Protein AF-B4D6W4-F1 (afdb_monomer)

Foldseek 3Di:
DDPPDPVVVVVVVVVVCVVVVCCVVVVPPDDDPDDPPVVVVVVVVVVVVVVVVVVVVVVQVVCVVVVNVVCNVVVVVVVLLVVLLVLLVPDDQVVCLQCPSVVSLVVVVVVCVVPPDADPDVVSRVSSVVSSVDDYDDRDDPDPPPPPDD

Secondary structure (DSSP, 8-state):
-----HHHHHHHHHHHHHHHHHHHHHTTSSS--S-HHHHHHHHHHHHHHHHHHHHHHHHHHHHHHTT-GGGHHHHHHHHHHHHHHHHHHH--GGG-TT-HHHHHHHHHHHHHHHS----SSHHHHHHHHHHHT-----------------

pLDDT: mean 80.26, std 18.71, range [39.44, 97.69]

Mean predicted aligned error: 13.86 Å

Sequence (150 aa):
MRILSKSVLIPILALLVGLGGGFVLGGYGEAKKTEPESNEIFEELVLSHSALSTTEFTQYLKLVRQGHADRLPFLLEIRLDSSLLDLARTYTPERDSQGIAARALAMARDYRAAYPHQSDTPWVAKEVQAALALKTQPAESPAKSSTTSE

Radius of gyration: 24.41 Å; Cα contacts (8 Å, |Δi|>4): 51; chains: 1; bounding box: 65×48×47 Å

Solvent-accessible surface area (backbone atoms only — not comparable to full-atom values): 9071 Å² total; per-residue (Å²): 140,80,83,79,59,76,78,64,53,54,62,54,52,51,50,52,50,50,55,54,51,46,53,72,67,51,67,78,64,89,80,73,100,69,68,72,68,66,54,52,57,48,52,51,50,52,50,50,53,51,51,49,52,52,50,52,53,51,52,54,52,48,32,48,74,71,72,43,52,86,54,45,61,64,55,51,50,55,49,50,45,52,52,41,43,55,46,54,75,68,63,47,72,84,78,39,78,78,15,57,62,37,50,52,51,49,52,52,49,56,47,40,71,76,53,77,80,75,56,94,46,68,70,56,34,51,49,37,51,50,34,72,64,56,87,60,61,80,49,70,72,80,72,78,78,77,78,80,80,129

Organism: NCBI:txid497964

Structure (mmCIF, N/CA/C/O backbone):
data_AF-B4D6W4-F1
#
_entry.id   AF-B4D6W4-F1
#
loop_
_atom_site.group_PDB
_atom_site.id
_atom_site.type_symbol
_atom_site.label_atom_id
_atom_site.label_alt_id
_atom_site.label_comp_id
_atom_site.label_asym_id
_atom_site.label_entity_id
_atom_site.label_seq_id
_atom_site.pdbx_PDB_ins_code
_atom_site.Cartn_x
_atom_site.Cartn_y
_atom_site.Cartn_z
_atom_site.occupancy
_atom_site.B_iso_or_equiv
_atom_site.auth_seq_id
_atom_site.auth_comp_id
_atom_site.auth_asym_id
_atom_site.auth_atom_id
_atom_site.pdbx_PDB_model_num
ATOM 1 N N . MET A 1 1 ? 45.827 -26.509 27.078 1.00 48.84 1 MET A N 1
ATOM 2 C CA . MET A 1 1 ? 45.312 -25.237 27.634 1.00 48.84 1 MET A CA 1
ATOM 3 C C . MET A 1 1 ? 46.271 -24.101 27.303 1.00 48.84 1 MET A C 1
ATOM 5 O O . MET A 1 1 ? 47.358 -24.057 27.862 1.00 48.84 1 MET A O 1
ATOM 9 N N . ARG A 1 2 ? 45.879 -23.187 26.412 1.00 43.16 2 ARG A N 1
ATOM 10 C CA . ARG A 1 2 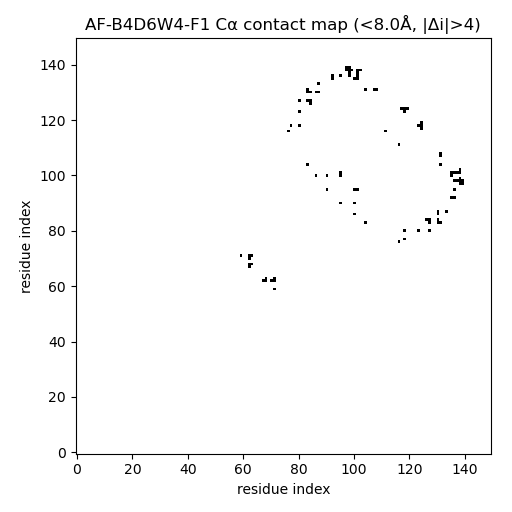? 46.398 -21.811 26.384 1.00 43.16 2 ARG A CA 1
ATOM 11 C C . ARG A 1 2 ? 45.188 -20.901 26.226 1.00 43.16 2 ARG A C 1
ATOM 13 O O . ARG A 1 2 ? 44.603 -20.813 25.155 1.00 43.16 2 ARG A O 1
ATOM 20 N N . ILE A 1 3 ? 44.750 -20.356 27.353 1.00 48.41 3 ILE A N 1
ATOM 21 C CA . ILE A 1 3 ? 43.629 -19.428 27.450 1.00 48.41 3 ILE A CA 1
ATOM 22 C C . ILE A 1 3 ? 44.127 -18.130 26.816 1.00 48.41 3 ILE A C 1
ATOM 24 O O . ILE A 1 3 ? 44.932 -17.428 27.426 1.00 48.41 3 ILE A O 1
ATOM 28 N N . LEU A 1 4 ? 43.724 -17.851 25.571 1.00 49.22 4 LEU A N 1
ATOM 29 C CA . LEU A 1 4 ? 43.931 -16.529 24.988 1.00 49.22 4 LEU A CA 1
ATOM 30 C C . LEU A 1 4 ? 43.185 -15.529 25.876 1.00 49.22 4 LEU A C 1
ATOM 32 O O . LEU A 1 4 ? 41.967 -15.600 26.045 1.00 49.22 4 LEU A O 1
ATOM 36 N N . SER A 1 5 ? 43.951 -14.651 26.513 1.00 54.78 5 SER A N 1
ATOM 37 C CA . SER A 1 5 ? 43.455 -13.630 27.420 1.00 54.78 5 SER A CA 1
ATOM 38 C C . SER A 1 5 ? 42.510 -12.687 26.674 1.00 54.78 5 SER A C 1
ATOM 40 O O . SER A 1 5 ? 42.798 -12.208 25.576 1.00 54.78 5 SER A O 1
ATOM 42 N N . LYS A 1 6 ? 41.363 -12.403 27.303 1.00 53.94 6 LYS A N 1
ATOM 43 C CA . LYS A 1 6 ? 40.278 -11.546 26.789 1.00 53.94 6 LYS A CA 1
ATOM 44 C C . LYS A 1 6 ? 40.749 -10.144 26.355 1.00 53.94 6 LYS A C 1
ATOM 46 O O . LYS A 1 6 ? 40.042 -9.461 25.626 1.00 53.94 6 LYS A O 1
ATOM 51 N N . SER A 1 7 ? 41.954 -9.743 26.752 1.00 55.53 7 SER A N 1
ATOM 52 C CA . SER A 1 7 ? 42.570 -8.449 26.459 1.00 55.53 7 SER A CA 1
ATOM 53 C C . SER A 1 7 ? 43.092 -8.299 25.022 1.00 55.53 7 SER A C 1
ATOM 55 O O . SER A 1 7 ? 43.236 -7.172 24.563 1.00 55.53 7 SER A O 1
ATOM 57 N N . VAL A 1 8 ? 43.347 -9.394 24.291 1.00 55.16 8 VAL A N 1
ATOM 58 C CA . VAL A 1 8 ? 43.805 -9.337 22.879 1.00 55.16 8 VAL A CA 1
ATOM 59 C C . VAL A 1 8 ? 42.628 -9.335 21.892 1.00 55.16 8 VAL A C 1
ATOM 61 O O . VAL A 1 8 ? 42.757 -8.900 20.753 1.00 55.16 8 VAL A O 1
ATOM 64 N N . LEU A 1 9 ? 41.444 -9.757 22.341 1.00 55.53 9 LEU A N 1
ATOM 65 C CA . LEU A 1 9 ? 40.241 -9.861 21.509 1.00 55.53 9 LEU A CA 1
ATOM 66 C C . LEU A 1 9 ? 39.594 -8.493 21.226 1.00 55.53 9 LEU A C 1
ATOM 68 O O . LEU A 1 9 ? 39.037 -8.280 20.153 1.00 55.53 9 LEU A O 1
ATOM 72 N N . ILE A 1 10 ? 39.719 -7.550 22.162 1.00 59.38 10 ILE A N 1
ATOM 73 C CA . ILE A 1 10 ? 39.139 -6.203 22.072 1.00 59.38 10 ILE A CA 1
ATOM 74 C C . ILE A 1 10 ? 39.755 -5.359 20.935 1.00 59.38 10 ILE A C 1
ATOM 76 O O . ILE A 1 10 ? 38.982 -4.810 20.149 1.00 59.38 10 ILE A O 1
ATOM 80 N N . PRO A 1 11 ? 41.092 -5.265 20.761 1.00 59.34 11 PRO A N 1
ATOM 81 C CA . PRO A 1 11 ? 41.656 -4.483 19.660 1.00 59.34 11 PRO A CA 1
ATOM 82 C C . PRO A 1 11 ? 41.377 -5.101 18.283 1.00 59.34 11 PRO A C 1
ATOM 84 O O . PRO A 1 11 ? 41.200 -4.362 17.322 1.00 59.34 11 PRO A O 1
ATOM 87 N N . ILE A 1 12 ? 41.266 -6.431 18.177 1.00 63.56 12 ILE A N 1
ATOM 88 C CA . ILE A 1 12 ? 40.933 -7.112 16.912 1.00 63.56 12 ILE A CA 1
ATOM 89 C C . ILE A 1 12 ? 39.479 -6.831 16.514 1.00 63.56 12 ILE A C 1
ATOM 91 O O . ILE A 1 12 ? 39.203 -6.552 15.349 1.00 63.56 12 ILE A O 1
ATOM 95 N N . LEU A 1 13 ? 38.552 -6.837 17.478 1.00 63.06 13 LEU A N 1
ATOM 96 C CA . LEU A 1 13 ? 37.152 -6.501 17.223 1.00 63.06 13 LEU A CA 1
ATOM 97 C C . LEU A 1 13 ? 36.989 -5.022 16.831 1.00 63.06 13 LEU A C 1
ATOM 99 O O . LEU A 1 13 ? 36.244 -4.713 15.906 1.00 63.06 13 LEU A O 1
ATOM 103 N N . ALA A 1 14 ? 37.738 -4.116 17.469 1.00 63.72 14 ALA A N 1
ATOM 104 C CA . ALA A 1 14 ? 37.763 -2.701 17.098 1.00 63.72 14 ALA A CA 1
ATOM 105 C C . ALA A 1 14 ? 38.363 -2.474 15.697 1.00 63.72 14 ALA A C 1
ATOM 107 O O . ALA A 1 14 ? 37.855 -1.647 14.943 1.00 63.72 14 ALA A O 1
ATOM 108 N N . LEU A 1 15 ? 39.389 -3.245 15.315 1.00 62.00 15 LEU A N 1
ATOM 109 C CA . LEU A 1 15 ? 39.973 -3.198 13.972 1.00 62.00 15 LEU A CA 1
ATOM 110 C C . LEU A 1 15 ? 38.984 -3.693 12.901 1.00 62.00 15 LEU A C 1
ATOM 112 O O . LEU A 1 15 ? 38.897 -3.097 11.832 1.00 62.00 15 LEU A O 1
ATOM 116 N N . LEU A 1 16 ? 38.202 -4.739 13.197 1.00 63.12 16 LEU A N 1
ATOM 117 C CA . LEU A 1 16 ? 37.169 -5.264 12.293 1.00 63.12 16 LEU A CA 1
ATOM 118 C C . LEU A 1 16 ? 35.980 -4.307 12.137 1.00 63.12 16 LEU A C 1
ATOM 120 O O . LEU A 1 16 ? 35.474 -4.148 11.029 1.00 63.12 16 LEU A O 1
ATOM 124 N N . VAL A 1 17 ? 35.567 -3.621 13.208 1.00 63.88 17 VAL A N 1
ATOM 125 C CA . VAL A 1 17 ? 34.525 -2.581 13.133 1.00 63.88 17 VAL A CA 1
ATOM 126 C C . VAL A 1 17 ? 35.045 -1.330 12.415 1.00 63.88 17 VAL A C 1
ATOM 128 O O . VAL A 1 17 ? 34.308 -0.732 11.637 1.00 63.88 17 VAL A O 1
ATOM 131 N N . GLY A 1 18 ? 36.320 -0.967 12.592 1.00 55.25 18 GLY A N 1
ATOM 132 C CA . GLY A 1 18 ? 36.958 0.132 11.860 1.00 55.25 18 GLY A CA 1
ATOM 133 C C . GLY A 1 18 ? 37.110 -0.143 10.360 1.00 55.25 18 GLY A C 1
ATOM 134 O O . GLY A 1 18 ? 36.806 0.726 9.546 1.00 55.25 18 GLY A O 1
ATOM 135 N N . LEU A 1 19 ? 37.506 -1.363 9.979 1.00 55.31 19 LEU A N 1
ATOM 136 C CA . LEU A 1 19 ? 37.597 -1.782 8.574 1.00 55.31 19 LEU A CA 1
ATOM 137 C C . LEU A 1 19 ? 36.213 -1.969 7.930 1.00 55.31 19 LEU A C 1
ATOM 139 O O . LEU A 1 19 ? 36.028 -1.577 6.780 1.00 55.31 19 LEU A O 1
ATOM 143 N N . GLY A 1 20 ? 35.226 -2.489 8.667 1.00 54.59 20 GLY A N 1
ATOM 144 C CA . GLY A 1 20 ? 33.841 -2.596 8.194 1.00 54.59 20 GLY A CA 1
ATOM 145 C C . GLY A 1 20 ? 33.148 -1.236 8.049 1.00 54.59 20 GLY A C 1
ATOM 146 O O . GLY A 1 20 ? 32.479 -0.988 7.050 1.00 54.59 20 GLY A O 1
ATOM 147 N N . GLY A 1 21 ? 33.359 -0.323 9.001 1.00 51.06 21 GLY A N 1
ATOM 148 C CA . GLY A 1 21 ? 32.815 1.037 8.953 1.00 51.06 21 GLY A CA 1
ATOM 149 C C . GLY A 1 21 ? 33.481 1.914 7.890 1.00 51.06 21 GLY A C 1
ATOM 150 O O . GLY A 1 21 ? 32.798 2.669 7.199 1.00 51.06 21 GLY A O 1
ATOM 151 N N . GLY A 1 22 ? 34.797 1.771 7.698 1.00 44.88 22 GLY A N 1
ATOM 152 C CA . GLY A 1 22 ? 35.550 2.492 6.669 1.00 44.88 22 GLY A CA 1
ATOM 153 C C . GLY A 1 22 ? 35.210 2.061 5.240 1.00 44.88 22 GLY A C 1
ATOM 154 O O . GLY A 1 22 ? 35.233 2.894 4.341 1.00 44.88 22 GLY A O 1
ATOM 155 N N . PHE A 1 23 ? 34.829 0.800 5.017 1.00 48.88 23 PHE A N 1
ATOM 156 C CA . PHE A 1 23 ? 34.435 0.316 3.687 1.00 48.88 23 PHE A CA 1
ATOM 157 C C . PHE A 1 23 ? 33.014 0.759 3.289 1.00 48.88 23 PHE A C 1
ATOM 159 O O . PHE A 1 23 ? 32.765 1.031 2.118 1.00 48.88 23 PHE A O 1
ATOM 166 N N . VAL A 1 24 ? 32.100 0.920 4.256 1.00 52.81 24 VAL A N 1
ATOM 167 C CA . VAL A 1 24 ? 30.748 1.458 3.999 1.00 52.81 24 VAL A CA 1
ATOM 168 C C . VAL A 1 24 ? 30.771 2.976 3.772 1.00 52.81 24 VAL A C 1
ATOM 170 O O . VAL A 1 24 ? 29.992 3.479 2.967 1.00 52.81 24 VAL A O 1
ATOM 173 N N . LEU A 1 25 ? 31.690 3.708 4.412 1.00 51.31 25 LEU A N 1
ATOM 174 C CA . LEU A 1 25 ? 31.839 5.160 4.219 1.00 51.31 25 LEU A CA 1
ATOM 175 C C . LEU A 1 25 ? 32.812 5.547 3.084 1.00 51.31 25 LEU A C 1
ATOM 177 O O . LEU A 1 25 ? 32.678 6.630 2.524 1.00 51.31 25 LEU A O 1
ATOM 181 N N . GLY A 1 26 ? 33.770 4.687 2.720 1.00 41.69 26 GLY A N 1
ATOM 182 C CA . GLY A 1 26 ? 34.806 4.966 1.712 1.00 41.69 26 GLY A CA 1
ATOM 183 C C . GLY A 1 26 ? 34.518 4.453 0.295 1.00 41.69 26 GLY A C 1
ATOM 184 O O . GLY A 1 26 ? 35.121 4.945 -0.653 1.00 41.69 26 GLY A O 1
ATOM 185 N N . GLY A 1 27 ? 33.582 3.512 0.115 1.00 39.44 27 GLY A N 1
ATOM 186 C CA . GLY A 1 27 ? 33.178 2.997 -1.207 1.00 39.44 27 GLY A CA 1
ATOM 187 C C . GLY A 1 27 ? 32.266 3.929 -2.019 1.00 39.44 27 GLY A C 1
ATOM 188 O O . GLY A 1 27 ? 31.930 3.615 -3.156 1.00 39.44 27 GLY A O 1
ATOM 189 N N . TYR A 1 28 ? 31.875 5.072 -1.444 1.00 49.69 28 TYR A N 1
ATOM 190 C CA . TYR A 1 28 ? 31.118 6.143 -2.108 1.00 49.69 28 TYR A CA 1
ATOM 191 C C . TYR A 1 28 ? 32.015 7.227 -2.735 1.00 49.69 28 TYR A C 1
ATOM 193 O O . TYR A 1 28 ? 31.518 8.208 -3.283 1.00 49.69 28 TYR A O 1
ATOM 201 N N . GLY A 1 29 ? 33.339 7.063 -2.679 1.00 45.19 29 GLY A N 1
ATOM 202 C CA . GLY A 1 29 ? 34.280 7.859 -3.460 1.00 45.19 29 GLY A CA 1
ATOM 203 C C . GLY A 1 29 ? 34.700 7.088 -4.708 1.00 45.19 29 GLY A C 1
ATOM 204 O O . GLY A 1 29 ? 35.359 6.068 -4.590 1.00 45.19 29 GLY A O 1
ATOM 205 N N . GLU A 1 30 ? 34.360 7.600 -5.891 1.00 50.59 30 GLU A N 1
ATOM 206 C CA . GLU A 1 30 ? 34.930 7.193 -7.193 1.00 50.59 30 GLU A CA 1
ATOM 207 C C . GLU A 1 30 ? 34.335 5.967 -7.907 1.00 50.59 30 GLU A C 1
ATOM 209 O O . GLU A 1 30 ? 35.046 5.141 -8.476 1.00 50.59 30 GLU A O 1
ATOM 214 N N . ALA A 1 31 ? 33.013 5.942 -8.071 1.00 47.12 31 ALA A N 1
ATOM 215 C CA . ALA A 1 31 ? 32.428 5.299 -9.246 1.00 47.12 31 ALA A CA 1
ATOM 216 C C . ALA A 1 31 ? 31.334 6.182 -9.857 1.00 47.12 31 ALA A C 1
ATOM 218 O O . ALA A 1 31 ? 30.203 6.213 -9.393 1.00 47.12 31 ALA A O 1
ATOM 219 N N . LYS A 1 32 ? 31.713 6.848 -10.955 1.00 48.44 32 LYS A N 1
ATOM 220 C CA . LYS A 1 32 ? 30.860 7.540 -11.935 1.00 48.44 32 LYS A CA 1
ATOM 221 C C . LYS A 1 32 ? 30.258 8.880 -11.492 1.00 48.44 32 LYS A C 1
ATOM 223 O O . LYS A 1 32 ? 29.128 8.985 -11.041 1.00 48.44 32 LYS A O 1
ATOM 228 N N . LYS A 1 33 ? 31.000 9.948 -11.811 1.00 50.81 33 LYS A N 1
ATOM 229 C CA . LYS A 1 33 ? 30.435 11.259 -12.171 1.00 50.81 33 LYS A CA 1
ATOM 230 C C . LYS A 1 33 ? 29.606 11.102 -13.450 1.00 50.81 33 LYS A C 1
ATOM 232 O O . LYS A 1 33 ? 30.081 11.383 -14.550 1.00 50.81 33 LYS A O 1
ATOM 237 N N . THR A 1 34 ? 28.407 10.560 -13.326 1.00 52.91 34 THR A N 1
ATOM 238 C CA . THR A 1 34 ? 27.440 10.485 -14.419 1.00 52.91 34 THR A CA 1
ATOM 239 C C . THR A 1 34 ? 26.068 10.689 -13.780 1.00 52.91 34 THR A C 1
ATOM 241 O O . THR A 1 34 ? 25.510 9.760 -13.218 1.00 52.91 34 THR A O 1
ATOM 244 N N . GLU A 1 35 ? 25.636 11.956 -13.808 1.00 51.16 35 GLU A N 1
ATOM 245 C CA . GLU A 1 35 ? 24.335 12.515 -13.389 1.00 51.16 35 GLU A CA 1
ATOM 246 C C . GLU A 1 35 ? 24.012 12.525 -11.874 1.00 51.16 35 GLU A C 1
ATOM 248 O O . GLU A 1 35 ? 23.290 11.666 -11.381 1.00 51.16 35 GLU A O 1
ATOM 253 N N . PRO A 1 36 ? 24.497 13.531 -11.110 1.00 55.47 36 PRO A N 1
ATOM 254 C CA . PRO A 1 36 ? 24.106 13.715 -9.705 1.00 55.47 36 PRO A CA 1
ATOM 255 C C . PRO A 1 36 ? 22.618 14.075 -9.512 1.00 55.47 36 PRO A C 1
ATOM 257 O O . PRO A 1 36 ? 22.032 13.683 -8.510 1.00 55.47 36 PRO A O 1
ATOM 260 N N . GLU A 1 37 ? 21.971 14.741 -10.476 1.00 60.34 37 GLU A N 1
ATOM 261 C CA . GLU A 1 37 ? 20.578 15.200 -10.313 1.00 60.34 37 GLU A CA 1
ATOM 262 C C . GLU A 1 37 ? 19.549 14.055 -10.261 1.00 60.34 37 GLU A C 1
ATOM 264 O O . GLU A 1 37 ? 18.551 14.156 -9.549 1.00 60.34 37 GLU A O 1
ATOM 269 N N . SER A 1 38 ? 19.767 12.938 -10.971 1.00 63.19 38 SER A N 1
ATOM 270 C CA . SER A 1 38 ? 18.787 11.839 -10.993 1.00 63.19 38 SER A CA 1
ATOM 271 C C . SER A 1 38 ? 18.749 11.046 -9.686 1.00 63.19 38 SER A C 1
ATOM 273 O O . SER A 1 38 ? 17.700 10.511 -9.324 1.00 63.19 38 SER A O 1
ATOM 275 N N . ASN A 1 39 ? 19.879 10.969 -8.978 1.00 76.31 39 ASN A N 1
ATOM 276 C CA . ASN A 1 39 ? 19.957 10.262 -7.701 1.00 76.31 39 ASN A CA 1
ATOM 277 C C . ASN A 1 39 ? 19.338 11.083 -6.570 1.00 76.31 39 ASN A C 1
ATOM 279 O O . ASN A 1 39 ? 18.626 10.509 -5.755 1.00 76.31 39 ASN A O 1
ATOM 283 N N . GLU A 1 40 ? 19.518 12.407 -6.562 1.00 80.75 40 GLU A N 1
ATOM 284 C CA . GLU A 1 40 ? 18.911 13.282 -5.548 1.00 80.75 40 GLU A CA 1
ATOM 285 C C . GLU A 1 40 ? 17.375 13.234 -5.609 1.00 80.75 40 GLU A C 1
ATOM 287 O O . GLU A 1 40 ? 16.729 12.999 -4.590 1.00 80.75 40 GLU A O 1
ATOM 292 N N . ILE A 1 41 ? 16.775 13.324 -6.805 1.00 82.44 41 ILE A N 1
ATOM 293 C CA . ILE A 1 41 ? 15.310 13.220 -6.970 1.00 82.44 41 ILE A CA 1
ATOM 294 C C . ILE A 1 41 ? 14.795 11.847 -6.516 1.00 82.44 41 ILE A C 1
ATOM 296 O O . ILE A 1 41 ? 13.735 11.738 -5.891 1.00 82.44 41 ILE A O 1
ATOM 300 N N . PHE A 1 42 ? 15.527 10.778 -6.835 1.00 84.19 42 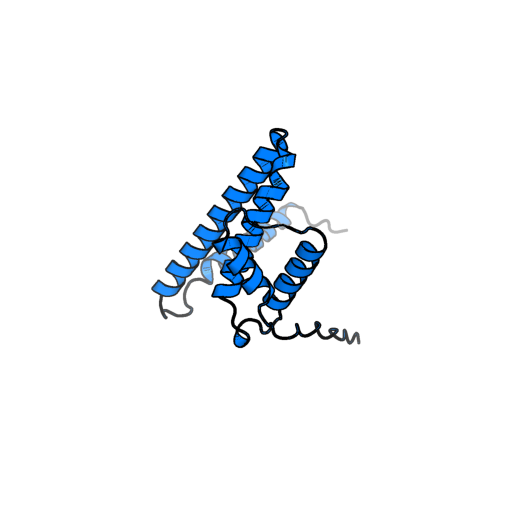PHE A N 1
ATOM 301 C CA . PHE A 1 42 ? 15.159 9.434 -6.402 1.00 84.19 42 PHE A CA 1
ATOM 302 C C . PHE A 1 42 ? 15.244 9.289 -4.876 1.00 84.19 42 PHE A C 1
ATOM 304 O O . PHE A 1 42 ? 14.314 8.761 -4.265 1.00 84.19 42 PHE A O 1
ATOM 311 N N . GLU A 1 43 ? 16.311 9.786 -4.250 1.00 84.12 43 GLU A N 1
ATOM 312 C CA . GLU A 1 43 ? 16.483 9.772 -2.794 1.00 84.12 43 GLU A CA 1
ATOM 313 C C . GLU A 1 43 ? 15.399 10.593 -2.082 1.00 84.12 43 GLU A C 1
ATOM 315 O O . GLU A 1 43 ? 14.819 10.118 -1.101 1.00 84.12 43 GLU A O 1
ATOM 320 N N . GLU A 1 44 ? 15.040 11.767 -2.607 1.00 88.31 44 GLU A N 1
ATOM 321 C CA . GLU A 1 44 ? 13.929 12.579 -2.097 1.00 88.31 44 GLU A CA 1
ATOM 322 C C . GLU A 1 44 ? 12.582 11.853 -2.204 1.00 88.31 44 GLU A C 1
ATOM 324 O O . GLU A 1 44 ? 11.774 11.889 -1.266 1.00 88.31 44 GLU A O 1
ATOM 329 N N . LEU A 1 45 ? 12.333 11.152 -3.315 1.00 88.50 45 LEU A N 1
ATOM 330 C CA . LEU A 1 45 ? 11.121 10.355 -3.501 1.00 88.50 45 LEU A CA 1
ATOM 331 C C . LEU A 1 45 ? 11.068 9.180 -2.516 1.00 88.50 45 LEU A C 1
ATOM 333 O O . LEU A 1 45 ? 10.023 8.937 -1.904 1.00 88.50 45 LEU A O 1
ATOM 337 N N . VAL A 1 46 ? 12.185 8.475 -2.320 1.00 89.44 46 VAL A N 1
ATOM 338 C CA . VAL A 1 46 ? 12.296 7.372 -1.352 1.00 89.44 46 VAL A CA 1
ATOM 339 C C . VAL A 1 46 ? 12.094 7.877 0.077 1.00 89.44 46 VAL A C 1
ATOM 341 O O . VAL A 1 46 ? 11.361 7.249 0.851 1.00 89.44 46 VAL A O 1
ATOM 344 N N . LEU A 1 47 ? 12.684 9.022 0.429 1.00 90.19 47 LEU A N 1
ATOM 345 C CA . LEU A 1 47 ? 12.508 9.654 1.735 1.00 90.19 47 LEU A CA 1
ATOM 346 C C . LEU A 1 47 ? 11.048 10.057 1.954 1.00 90.19 47 LEU A C 1
ATOM 348 O O . LEU A 1 47 ? 10.472 9.736 2.995 1.00 90.19 47 LEU A O 1
ATOM 352 N N . SER A 1 48 ? 10.427 10.687 0.956 1.00 92.12 48 SER A N 1
ATOM 353 C CA . SER A 1 48 ? 9.022 11.103 0.999 1.00 92.12 48 SER A CA 1
ATOM 354 C C . SER A 1 48 ? 8.087 9.904 1.157 1.00 92.12 48 SER A C 1
ATOM 356 O O . SER A 1 48 ? 7.203 9.910 2.016 1.00 92.12 48 SER A O 1
ATOM 358 N N . HIS A 1 49 ? 8.319 8.831 0.396 1.00 88.19 49 HIS A N 1
ATOM 359 C CA . HIS A 1 49 ? 7.552 7.590 0.501 1.00 88.19 49 HIS A CA 1
ATOM 360 C C . HIS A 1 49 ? 7.705 6.930 1.881 1.00 88.19 49 HIS A C 1
ATOM 362 O O . HIS A 1 49 ? 6.720 6.488 2.482 1.00 88.19 49 HIS A O 1
ATOM 368 N N . SER A 1 50 ? 8.927 6.909 2.415 1.00 92.06 50 SER A N 1
ATOM 369 C CA . SER A 1 50 ? 9.224 6.351 3.738 1.00 92.06 50 SER A CA 1
ATOM 370 C C . SER A 1 50 ? 8.580 7.172 4.859 1.00 92.06 50 SER A C 1
ATOM 372 O O . SER A 1 50 ? 8.015 6.604 5.798 1.00 92.06 50 SER A O 1
ATOM 374 N N . ALA A 1 51 ? 8.602 8.504 4.752 1.00 95.00 51 ALA A N 1
ATOM 375 C CA . ALA A 1 51 ? 7.971 9.412 5.707 1.00 95.00 51 ALA A CA 1
ATOM 376 C C . ALA A 1 51 ? 6.439 9.278 5.702 1.00 95.00 51 ALA A C 1
ATOM 378 O O . ALA A 1 51 ? 5.823 9.201 6.772 1.00 95.00 51 ALA A O 1
ATOM 379 N N . LEU A 1 52 ? 5.826 9.183 4.516 1.00 92.56 52 LEU A N 1
ATOM 380 C CA . LEU A 1 52 ? 4.390 8.934 4.368 1.00 92.56 52 LEU A CA 1
ATOM 381 C C . LEU A 1 52 ? 3.998 7.594 4.994 1.00 92.56 52 LEU A C 1
ATOM 383 O O . LEU A 1 52 ? 3.131 7.563 5.866 1.00 92.56 52 LEU A O 1
ATOM 387 N N . SER A 1 53 ? 4.699 6.514 4.643 1.00 88.75 53 SER A N 1
ATOM 388 C CA . SER A 1 53 ? 4.427 5.173 5.180 1.00 88.75 53 SER A CA 1
ATOM 389 C C . SER A 1 53 ? 4.580 5.126 6.704 1.00 88.75 53 SER A C 1
ATOM 391 O O . SER A 1 53 ? 3.730 4.588 7.412 1.00 88.75 53 SER A O 1
ATOM 393 N N . THR A 1 54 ? 5.627 5.758 7.242 1.00 94.38 54 THR A N 1
ATOM 394 C CA . THR A 1 54 ? 5.843 5.859 8.697 1.00 94.38 54 THR A CA 1
ATOM 395 C C . THR A 1 54 ? 4.699 6.604 9.384 1.00 94.38 54 THR A C 1
ATOM 397 O O . THR A 1 54 ? 4.232 6.191 10.450 1.00 94.38 54 THR A O 1
ATOM 400 N N . THR A 1 55 ? 4.214 7.684 8.769 1.00 95.31 55 THR A N 1
ATOM 401 C CA . THR A 1 55 ? 3.083 8.465 9.279 1.00 95.31 55 THR A CA 1
ATOM 402 C C . THR A 1 55 ? 1.797 7.638 9.277 1.00 95.31 55 THR A C 1
ATOM 404 O O . THR A 1 55 ? 1.113 7.588 10.301 1.00 95.31 55 THR A O 1
ATOM 407 N N . GLU A 1 56 ? 1.496 6.941 8.178 1.00 93.44 56 GLU A N 1
ATOM 408 C CA . GLU A 1 56 ? 0.329 6.055 8.050 1.00 93.44 56 GLU A CA 1
ATOM 409 C C . GLU A 1 56 ? 0.339 4.960 9.124 1.00 93.44 56 GLU A C 1
ATOM 411 O O . GLU A 1 56 ? -0.610 4.844 9.905 1.00 93.44 56 GLU A O 1
ATOM 416 N N . PHE A 1 57 ? 1.444 4.219 9.257 1.00 94.19 57 PHE A N 1
ATOM 417 C CA . PHE A 1 57 ? 1.551 3.161 10.265 1.00 94.19 57 PHE A CA 1
ATOM 418 C C . PHE A 1 57 ? 1.457 3.695 11.694 1.00 94.19 57 PHE A C 1
ATOM 420 O O . PHE A 1 57 ? 0.818 3.074 12.547 1.00 94.19 57 PHE A O 1
ATOM 427 N N . THR A 1 58 ? 2.031 4.868 11.967 1.00 97.38 58 THR A N 1
ATOM 428 C CA . THR A 1 58 ? 1.912 5.511 13.282 1.00 97.38 58 THR A CA 1
ATOM 429 C C . THR A 1 58 ? 0.455 5.852 13.600 1.00 97.38 58 THR A C 1
ATOM 431 O O . THR A 1 58 ? -0.000 5.627 14.725 1.00 97.38 58 THR A O 1
ATOM 434 N N . GLN A 1 59 ? -0.309 6.344 12.620 1.00 94.94 59 GLN A N 1
ATOM 435 C CA . GLN A 1 59 ? -1.737 6.625 12.795 1.00 94.94 59 GLN A CA 1
ATOM 436 C C . GLN A 1 59 ? -2.546 5.345 13.025 1.00 94.94 59 GLN A C 1
ATOM 438 O O . GLN A 1 59 ? -3.374 5.310 13.938 1.00 94.94 59 GLN A O 1
ATOM 443 N N . TYR A 1 60 ? -2.271 4.276 12.274 1.00 95.56 60 TYR A N 1
ATOM 444 C CA . TYR A 1 60 ? -2.920 2.977 12.475 1.00 95.56 60 TYR A CA 1
ATOM 445 C C . TYR A 1 60 ? -2.658 2.424 13.877 1.00 95.56 60 TYR A C 1
ATOM 447 O O . TYR A 1 60 ? -3.594 2.046 14.585 1.00 95.56 60 TYR A O 1
ATOM 455 N N . LEU A 1 61 ? -1.402 2.454 14.333 1.00 97.12 61 LEU A N 1
ATOM 456 C CA . LEU A 1 61 ? -1.042 2.029 15.686 1.00 97.12 61 LEU A CA 1
ATOM 457 C C . LEU A 1 61 ? -1.726 2.888 16.753 1.00 97.12 61 LEU A C 1
ATOM 459 O O . LEU A 1 61 ? -2.202 2.356 17.758 1.00 97.12 61 LEU A O 1
ATOM 463 N N . LYS A 1 62 ? -1.823 4.204 16.536 1.00 97.25 62 LYS A N 1
ATOM 464 C CA . LYS A 1 62 ? -2.532 5.110 17.445 1.00 97.25 62 LYS A CA 1
ATOM 465 C C . LYS A 1 62 ? -4.015 4.746 17.562 1.00 97.25 62 LYS A C 1
ATOM 467 O O . LYS A 1 62 ? -4.508 4.664 18.684 1.00 97.25 62 LYS A O 1
ATOM 472 N N . LEU A 1 63 ? -4.701 4.471 16.449 1.00 95.62 63 LEU A N 1
ATOM 473 C CA . LEU A 1 63 ? -6.110 4.052 16.459 1.00 95.62 63 LEU A CA 1
ATOM 474 C C . LEU A 1 63 ? -6.312 2.765 17.257 1.00 95.62 63 LEU A C 1
ATOM 476 O O . LEU A 1 63 ? -7.199 2.705 18.108 1.00 95.62 63 LEU A O 1
ATOM 480 N N . VAL A 1 64 ? -5.442 1.773 17.055 1.00 97.12 64 VAL A N 1
ATOM 481 C CA . VAL A 1 64 ? -5.481 0.520 17.820 1.00 97.12 64 VAL A CA 1
ATOM 482 C C . VAL A 1 64 ? -5.304 0.788 19.318 1.00 97.12 64 VAL A C 1
ATOM 484 O O . VAL A 1 64 ? -6.083 0.292 20.130 1.00 97.12 64 VAL A O 1
ATOM 487 N N . ARG A 1 65 ? -4.326 1.616 19.707 1.00 97.62 65 ARG A N 1
ATOM 488 C CA . ARG A 1 65 ? -4.062 1.946 21.121 1.00 97.62 65 ARG A CA 1
ATOM 489 C C . ARG A 1 65 ? -5.180 2.748 21.785 1.00 97.62 65 ARG A C 1
ATOM 491 O O . ARG A 1 65 ? -5.342 2.649 22.996 1.00 97.62 65 ARG A O 1
ATOM 498 N N . GLN A 1 66 ? -5.939 3.520 21.014 1.00 97.69 66 GLN A N 1
ATOM 499 C CA . GLN A 1 66 ? -7.075 4.308 21.498 1.00 97.69 66 GLN A CA 1
ATOM 500 C C . GLN A 1 66 ? -8.394 3.518 21.530 1.00 97.69 66 GLN A C 1
ATOM 502 O O . GLN A 1 66 ? -9.421 4.075 21.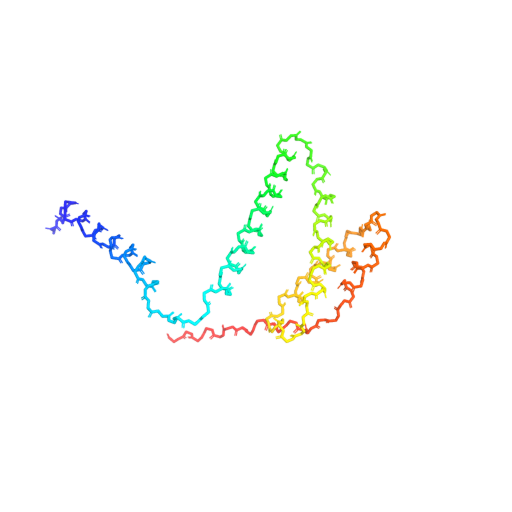902 1.00 97.69 66 GLN A O 1
ATOM 507 N N . GLY A 1 67 ? -8.382 2.231 21.162 1.00 97.25 67 GLY A N 1
ATOM 508 C CA . GLY A 1 67 ? -9.587 1.399 21.125 1.00 97.25 67 GLY A CA 1
ATOM 509 C C . GLY A 1 67 ? -10.464 1.628 19.890 1.00 97.25 67 GLY A C 1
ATOM 510 O O . GLY A 1 67 ? -11.616 1.213 19.886 1.00 97.25 67 GLY A O 1
ATOM 511 N N . HIS A 1 68 ? -9.928 2.256 18.840 1.00 97.50 68 HIS A N 1
ATOM 512 C CA . HIS A 1 68 ? -10.605 2.515 17.562 1.00 97.50 68 HIS A CA 1
ATOM 513 C C . HIS A 1 68 ? -10.155 1.541 16.460 1.00 97.50 68 HIS A C 1
ATOM 515 O O . HIS A 1 68 ? -9.993 1.919 15.297 1.00 97.50 68 HIS A O 1
ATOM 521 N N . ALA A 1 69 ? -9.880 0.286 16.829 1.00 96.12 69 ALA A N 1
ATOM 522 C CA . ALA A 1 69 ? -9.426 -0.744 15.892 1.00 96.12 69 ALA A CA 1
ATOM 523 C C . ALA A 1 69 ? -10.508 -1.133 14.865 1.00 96.12 69 ALA A C 1
ATOM 525 O O . ALA A 1 69 ? -10.181 -1.581 13.771 1.00 96.12 69 ALA A O 1
ATOM 526 N N . ASP A 1 70 ? -11.780 -0.901 15.190 1.00 96.69 70 ASP A N 1
ATOM 527 C CA . ASP A 1 70 ? -12.944 -1.069 14.314 1.00 96.69 70 ASP A CA 1
A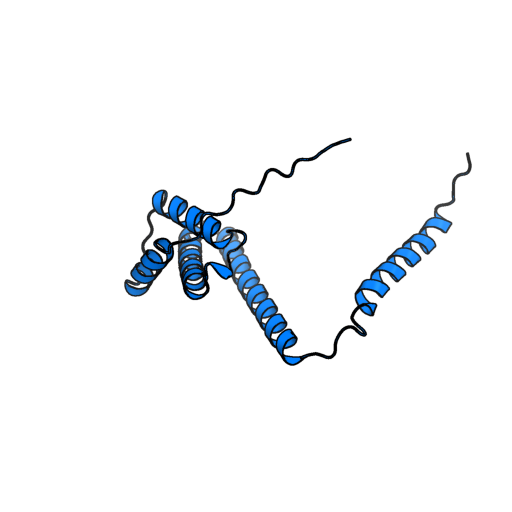TOM 528 C C . ASP A 1 70 ? -12.878 -0.199 13.049 1.00 96.69 70 ASP A C 1
ATOM 530 O O . ASP A 1 70 ? -13.414 -0.574 12.009 1.00 96.69 70 ASP A O 1
ATOM 534 N N . ARG A 1 71 ? -12.174 0.938 13.111 1.00 94.19 71 ARG A N 1
ATOM 535 C CA . ARG A 1 71 ? -11.989 1.846 11.967 1.00 94.19 71 ARG A CA 1
ATOM 536 C C . ARG A 1 71 ? -10.842 1.444 11.049 1.00 94.19 71 ARG A C 1
ATOM 538 O O . ARG A 1 71 ? -10.746 1.955 9.934 1.00 94.19 71 ARG A O 1
ATOM 545 N N . LEU A 1 72 ? -9.951 0.566 11.511 1.00 94.94 72 LEU A N 1
ATOM 546 C CA . LEU A 1 72 ? -8.741 0.213 10.777 1.00 94.94 72 LEU A CA 1
ATOM 547 C C . LEU A 1 72 ? -9.034 -0.482 9.436 1.00 94.94 72 LEU A C 1
ATOM 549 O O . LEU A 1 72 ? -8.407 -0.082 8.457 1.00 94.94 72 LEU A O 1
ATOM 553 N N . PRO A 1 73 ? -9.990 -1.433 9.332 1.00 94.75 73 PRO A N 1
ATOM 554 C CA . PRO A 1 73 ? -10.344 -2.034 8.050 1.00 94.75 73 PRO A CA 1
ATOM 555 C C . PRO A 1 73 ? -10.711 -0.982 7.004 1.00 94.75 73 PRO A C 1
ATOM 557 O O . PRO A 1 73 ? -10.106 -0.958 5.945 1.00 94.75 73 PRO A O 1
ATOM 560 N N . PHE A 1 74 ? -11.595 -0.035 7.331 1.00 94.19 74 PHE A N 1
ATOM 561 C CA . PHE A 1 74 ? -12.003 1.027 6.404 1.00 94.19 74 PHE A CA 1
ATOM 562 C C . PHE A 1 74 ? -10.822 1.866 5.887 1.00 94.19 74 PHE A C 1
ATOM 564 O O . PHE A 1 74 ? -10.736 2.158 4.697 1.00 94.19 74 PHE A O 1
ATOM 571 N N . LEU A 1 75 ? -9.879 2.230 6.760 1.00 93.94 75 LEU A N 1
ATOM 572 C CA . LEU A 1 75 ? -8.695 2.990 6.346 1.00 93.94 75 LEU A CA 1
ATOM 573 C C . LEU A 1 75 ? -7.744 2.167 5.472 1.00 93.94 75 LEU A C 1
ATOM 575 O O . LEU A 1 75 ? -7.161 2.705 4.530 1.00 93.94 75 LEU A O 1
ATOM 579 N N . LEU A 1 76 ? -7.591 0.875 5.771 1.00 95.56 76 LEU A N 1
ATOM 580 C CA . LEU A 1 76 ? -6.803 -0.042 4.951 1.00 95.56 76 LEU A CA 1
ATOM 581 C C . LEU A 1 76 ? -7.461 -0.283 3.588 1.00 95.56 76 LEU A C 1
ATOM 583 O O . LEU A 1 76 ? -6.744 -0.391 2.599 1.00 95.56 76 LEU A O 1
ATOM 587 N N . GLU A 1 77 ? -8.793 -0.293 3.513 1.00 96.12 77 GLU A N 1
ATOM 588 C CA . GLU A 1 77 ? -9.526 -0.382 2.247 1.00 96.12 77 GLU A CA 1
ATOM 589 C C . GLU A 1 77 ? -9.266 0.828 1.350 1.00 96.12 77 GLU A C 1
ATOM 591 O O . GLU A 1 77 ? -8.916 0.667 0.181 1.00 96.12 77 GLU A O 1
ATOM 596 N N . ILE A 1 78 ? -9.333 2.041 1.910 1.00 94.44 78 ILE A N 1
ATOM 597 C CA . ILE A 1 78 ? -8.982 3.270 1.182 1.00 94.44 78 ILE A CA 1
ATOM 598 C C . ILE A 1 78 ? -7.529 3.213 0.696 1.00 94.44 78 ILE A C 1
ATOM 600 O O . ILE A 1 78 ? -7.220 3.630 -0.425 1.00 94.44 78 ILE A O 1
ATOM 604 N N . ARG A 1 79 ? -6.619 2.698 1.532 1.00 94.81 79 ARG A N 1
ATOM 605 C CA . ARG A 1 79 ? -5.209 2.573 1.161 1.00 94.81 79 ARG A CA 1
ATOM 606 C C . ARG A 1 79 ? -5.007 1.554 0.043 1.00 94.81 79 ARG A C 1
ATOM 608 O O . ARG A 1 79 ? -4.261 1.846 -0.888 1.00 94.81 79 ARG A O 1
ATOM 615 N N . LEU A 1 80 ? -5.697 0.415 0.104 1.00 96.06 80 LEU A N 1
ATOM 616 C CA . LEU A 1 80 ? -5.688 -0.598 -0.948 1.00 96.06 80 LEU A CA 1
ATOM 617 C C . LEU A 1 80 ? -6.203 -0.023 -2.271 1.00 96.06 80 LEU A C 1
ATOM 619 O O . LEU A 1 80 ? -5.541 -0.199 -3.292 1.00 96.06 80 LEU A O 1
ATOM 623 N N . ASP A 1 81 ? -7.321 0.707 -2.256 1.00 96.56 81 ASP A N 1
ATOM 624 C CA . ASP A 1 81 ? -7.862 1.370 -3.447 1.00 96.56 81 ASP A CA 1
ATOM 625 C C . ASP A 1 81 ? -6.833 2.326 -4.061 1.00 96.56 81 ASP A C 1
ATOM 627 O O . ASP A 1 81 ? -6.531 2.234 -5.249 1.00 96.56 81 ASP A O 1
ATOM 631 N N . SER A 1 82 ? -6.226 3.191 -3.245 1.00 95.31 82 SER A N 1
ATOM 632 C CA . SER A 1 82 ? -5.172 4.112 -3.687 1.00 95.31 82 SER A CA 1
ATOM 633 C C . SER A 1 82 ? -3.982 3.372 -4.317 1.00 95.31 82 SER A C 1
ATOM 635 O O . SER A 1 82 ? -3.582 3.680 -5.442 1.00 95.31 82 SER A O 1
ATOM 637 N N . SER A 1 83 ? -3.476 2.326 -3.657 1.00 95.50 83 SER A N 1
ATOM 638 C CA . SER A 1 83 ? -2.373 1.513 -4.180 1.00 95.50 83 SER A CA 1
ATOM 639 C C . SER A 1 83 ? -2.727 0.771 -5.473 1.00 95.50 83 SER A C 1
ATOM 641 O O . SER A 1 83 ? -1.869 0.641 -6.343 1.00 95.50 83 SER A O 1
ATOM 643 N N . LEU A 1 84 ? -3.971 0.311 -5.639 1.00 96.31 84 LEU A N 1
ATOM 644 C CA . LEU A 1 84 ? -4.436 -0.305 -6.886 1.00 96.31 84 LEU A CA 1
ATOM 645 C C . LEU A 1 84 ? -4.466 0.698 -8.040 1.00 96.31 84 LEU A C 1
ATOM 647 O O . LEU A 1 84 ? -4.062 0.356 -9.152 1.00 96.31 84 LEU A O 1
ATOM 651 N N . LEU A 1 85 ? -4.911 1.929 -7.783 1.00 96.50 85 LEU A N 1
ATOM 652 C CA . LEU A 1 85 ? -4.909 2.994 -8.785 1.00 96.50 85 LEU A CA 1
ATOM 653 C C . LEU A 1 85 ? -3.486 3.372 -9.205 1.00 96.50 85 LEU A C 1
ATOM 655 O O . LEU A 1 85 ? -3.213 3.494 -10.400 1.00 96.50 85 LEU A O 1
ATOM 659 N N . ASP A 1 86 ? -2.574 3.520 -8.246 1.00 95.06 86 ASP A N 1
ATOM 660 C CA . ASP A 1 86 ? -1.168 3.820 -8.533 1.00 95.06 86 ASP A CA 1
ATOM 661 C C . ASP A 1 86 ? -0.497 2.680 -9.306 1.00 95.06 86 ASP A C 1
ATOM 663 O O . ASP A 1 86 ? 0.212 2.923 -10.289 1.00 95.06 86 ASP A O 1
ATOM 667 N N . LEU A 1 87 ? -0.781 1.429 -8.930 1.00 95.00 87 LEU A N 1
ATOM 668 C CA . LEU A 1 87 ? -0.304 0.260 -9.659 1.00 95.00 87 LEU A CA 1
ATOM 669 C C . LEU A 1 87 ? -0.835 0.255 -11.096 1.00 95.00 87 LEU A C 1
ATOM 671 O O . LEU A 1 87 ? -0.055 0.098 -12.028 1.00 95.00 87 LEU A O 1
ATOM 675 N N . ALA A 1 88 ? -2.133 0.488 -11.303 1.00 94.81 88 ALA A N 1
ATOM 676 C CA . ALA A 1 88 ? -2.727 0.502 -12.639 1.00 94.81 88 ALA A CA 1
ATOM 677 C C . ALA A 1 88 ? -2.171 1.616 -13.539 1.00 94.81 88 ALA A C 1
ATOM 679 O O . ALA A 1 88 ? -2.013 1.408 -14.740 1.00 94.81 88 ALA A O 1
ATOM 680 N N . ARG A 1 89 ? -1.838 2.780 -12.969 1.00 95.00 89 ARG A N 1
ATOM 681 C CA . ARG A 1 89 ? -1.228 3.904 -13.702 1.00 95.00 89 ARG A CA 1
ATOM 682 C C . ARG A 1 89 ? 0.215 3.641 -14.116 1.00 95.00 89 ARG A C 1
ATOM 684 O O . ARG A 1 89 ? 0.665 4.180 -15.123 1.00 95.00 89 ARG A O 1
ATOM 691 N N . THR A 1 90 ? 0.948 2.875 -13.315 1.00 93.31 90 THR A N 1
ATOM 692 C CA . THR A 1 90 ? 2.394 2.669 -13.489 1.00 93.31 90 THR A CA 1
ATOM 693 C C . THR A 1 90 ? 2.746 1.322 -14.111 1.00 93.31 90 THR A C 1
ATOM 695 O O . THR A 1 90 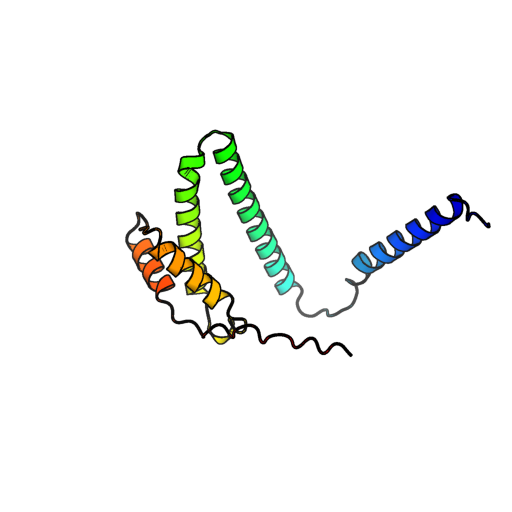? 3.876 1.145 -14.577 1.00 93.31 90 THR A O 1
ATOM 698 N N . TYR A 1 91 ? 1.796 0.385 -14.142 1.00 93.69 91 TYR A N 1
ATOM 699 C CA . TYR A 1 91 ? 1.996 -0.953 -14.671 1.00 93.69 91 TYR A CA 1
ATOM 700 C C . TYR A 1 91 ? 2.321 -0.928 -16.162 1.00 93.69 91 TYR A C 1
ATOM 702 O O . TYR A 1 91 ? 1.553 -0.423 -16.981 1.00 93.69 91 TYR A O 1
ATOM 710 N N . THR A 1 92 ? 3.421 -1.587 -16.518 1.00 92.38 92 THR A N 1
ATOM 711 C CA . THR A 1 92 ? 3.667 -2.039 -17.885 1.00 92.38 92 THR A CA 1
ATOM 712 C C . THR A 1 92 ? 4.129 -3.498 -17.846 1.00 92.38 92 THR A C 1
ATOM 714 O O . THR A 1 92 ? 4.908 -3.855 -16.954 1.00 92.38 92 THR A O 1
ATOM 717 N N . PRO A 1 93 ? 3.678 -4.358 -18.778 1.00 91.00 93 PRO A N 1
ATOM 718 C CA . PRO A 1 93 ? 4.085 -5.764 -18.818 1.00 91.00 93 PRO A CA 1
ATOM 719 C C . PRO A 1 93 ? 5.606 -5.960 -18.817 1.00 91.00 93 PRO A C 1
ATOM 721 O O . PRO A 1 93 ? 6.115 -6.865 -18.168 1.00 91.00 93 PRO A O 1
ATOM 724 N N . GLU A 1 94 ? 6.342 -5.075 -19.488 1.00 91.94 94 GLU A N 1
ATOM 725 C CA . GLU A 1 94 ? 7.801 -5.136 -19.619 1.00 91.94 94 GLU A CA 1
ATOM 726 C C . GLU A 1 94 ? 8.521 -4.873 -18.288 1.00 91.94 94 GLU A C 1
ATOM 728 O O . GLU A 1 94 ? 9.631 -5.361 -18.076 1.00 91.94 94 GLU A O 1
ATOM 733 N N . ARG A 1 95 ? 7.897 -4.103 -17.384 1.00 89.62 95 ARG A N 1
ATOM 734 C CA . ARG A 1 95 ? 8.437 -3.781 -16.053 1.00 89.62 95 ARG A CA 1
ATOM 735 C C . ARG A 1 95 ? 8.067 -4.821 -14.997 1.00 89.62 95 ARG A C 1
ATOM 737 O O . ARG A 1 95 ? 8.713 -4.862 -13.954 1.00 89.62 95 ARG A O 1
ATOM 744 N N . ASP A 1 96 ? 7.077 -5.673 -15.260 1.00 92.19 96 ASP A N 1
ATOM 745 C CA . ASP A 1 96 ? 6.632 -6.736 -14.349 1.00 92.19 96 ASP A CA 1
ATOM 746 C C . ASP A 1 96 ? 7.242 -8.104 -14.690 1.00 92.19 96 ASP A C 1
ATOM 748 O O . ASP A 1 96 ? 6.591 -9.141 -14.580 1.00 92.19 96 ASP A O 1
ATOM 752 N N . SER A 1 97 ? 8.515 -8.128 -15.084 1.00 88.50 97 SER A N 1
ATOM 753 C CA . SER A 1 97 ? 9.214 -9.359 -15.483 1.00 88.50 97 SER A CA 1
ATOM 754 C C . SER A 1 97 ? 9.259 -10.433 -14.388 1.00 88.50 97 SER A C 1
ATOM 756 O O . SER A 1 97 ? 9.383 -11.615 -14.684 1.00 88.50 97 SER A O 1
ATOM 758 N N . GLN A 1 98 ? 9.130 -10.042 -13.116 1.00 88.69 98 GLN A N 1
ATOM 759 C CA . GLN A 1 98 ? 9.095 -10.955 -11.966 1.00 88.69 98 GLN A CA 1
ATOM 760 C C . GLN A 1 98 ? 7.669 -11.313 -11.503 1.00 88.69 98 GLN A C 1
ATOM 762 O O . GLN A 1 98 ? 7.505 -12.017 -10.494 1.00 88.69 98 GLN A O 1
ATOM 767 N N . GLY A 1 99 ? 6.638 -10.795 -12.180 1.00 90.50 99 GLY A N 1
ATOM 768 C CA . GLY A 1 99 ? 5.228 -11.003 -11.846 1.00 90.50 99 GLY A CA 1
ATOM 769 C C . GLY A 1 99 ? 4.822 -10.476 -10.465 1.00 90.50 99 GLY A C 1
ATOM 770 O O . GLY A 1 99 ? 3.919 -11.034 -9.840 1.00 90.50 99 GLY A O 1
ATOM 771 N N . ILE A 1 100 ? 5.508 -9.461 -9.932 1.00 92.25 100 ILE A N 1
ATOM 772 C CA . ILE A 1 100 ? 5.195 -8.873 -8.621 1.00 92.25 100 ILE A CA 1
ATOM 773 C C . ILE A 1 100 ? 3.849 -8.151 -8.685 1.00 92.25 100 ILE A C 1
ATOM 775 O O . ILE A 1 100 ? 2.997 -8.386 -7.826 1.00 92.25 100 ILE A O 1
ATOM 779 N N . ALA A 1 101 ? 3.634 -7.324 -9.711 1.00 93.06 101 ALA A N 1
ATOM 780 C CA . ALA A 1 101 ? 2.370 -6.619 -9.893 1.00 93.06 101 ALA A CA 1
ATOM 781 C C . ALA A 1 101 ? 1.238 -7.605 -10.209 1.00 93.06 101 ALA A C 1
ATOM 783 O O . ALA A 1 101 ? 0.158 -7.498 -9.625 1.00 93.06 101 ALA A O 1
ATOM 784 N N . ALA A 1 102 ? 1.501 -8.615 -11.048 1.00 92.50 102 ALA A N 1
ATOM 785 C CA . ALA A 1 102 ? 0.566 -9.710 -11.306 1.00 92.50 102 ALA A CA 1
ATOM 786 C C . ALA A 1 102 ? 0.116 -10.427 -10.021 1.00 92.50 102 ALA A C 1
ATOM 788 O O . ALA A 1 102 ? -1.086 -10.606 -9.804 1.00 92.50 102 ALA A O 1
ATOM 789 N N . ARG A 1 103 ? 1.059 -10.793 -9.140 1.00 93.88 103 ARG A N 1
ATOM 790 C CA . ARG A 1 103 ? 0.747 -11.414 -7.841 1.00 93.88 103 ARG A CA 1
ATOM 791 C C . ARG A 1 103 ? -0.037 -10.475 -6.926 1.00 93.88 103 ARG A C 1
ATOM 793 O O . ARG A 1 103 ? -1.024 -10.907 -6.340 1.00 93.88 103 ARG A O 1
ATOM 800 N N . ALA A 1 104 ? 0.360 -9.206 -6.826 1.00 94.88 104 ALA A N 1
ATOM 801 C CA . ALA A 1 104 ? -0.342 -8.224 -6.000 1.00 94.88 104 ALA A CA 1
ATOM 802 C C . ALA A 1 104 ? -1.796 -8.018 -6.462 1.00 94.88 104 ALA A C 1
ATOM 804 O O . ALA A 1 104 ? -2.712 -8.033 -5.640 1.00 94.88 104 ALA A O 1
ATOM 805 N N . LEU A 1 105 ? -2.028 -7.908 -7.776 1.00 95.50 105 LEU A N 1
ATOM 806 C CA . LEU A 1 105 ? -3.374 -7.806 -8.349 1.00 95.50 105 LEU A CA 1
ATOM 807 C C . LEU A 1 105 ? -4.199 -9.073 -8.116 1.00 95.50 105 LEU A C 1
ATOM 809 O O . LEU A 1 105 ? -5.385 -8.969 -7.815 1.00 95.50 105 LEU A O 1
ATOM 813 N N . ALA A 1 106 ? -3.595 -10.260 -8.221 1.00 94.38 106 ALA A N 1
ATOM 814 C CA . ALA A 1 106 ? -4.272 -11.511 -7.885 1.00 94.38 106 ALA A CA 1
ATOM 815 C C . ALA A 1 106 ? -4.713 -11.536 -6.411 1.00 94.38 106 ALA A C 1
ATOM 817 O O . ALA A 1 106 ? -5.890 -11.747 -6.138 1.00 94.38 106 ALA A O 1
ATOM 818 N N . MET A 1 107 ? -3.815 -11.201 -5.478 1.00 96.19 107 MET A N 1
ATOM 819 C CA . MET A 1 107 ? -4.146 -11.124 -4.048 1.00 96.19 107 MET A CA 1
ATOM 820 C C . MET A 1 107 ? -5.263 -10.112 -3.763 1.00 96.19 107 MET A C 1
ATOM 822 O O . MET A 1 107 ? -6.167 -10.399 -2.981 1.00 96.19 107 MET A O 1
ATOM 826 N N . ALA A 1 108 ? -5.233 -8.944 -4.410 1.00 96.69 108 ALA A N 1
ATOM 827 C CA . ALA A 1 108 ? -6.274 -7.934 -4.250 1.00 96.69 108 ALA A CA 1
ATOM 828 C C . ALA A 1 108 ? -7.636 -8.401 -4.793 1.00 96.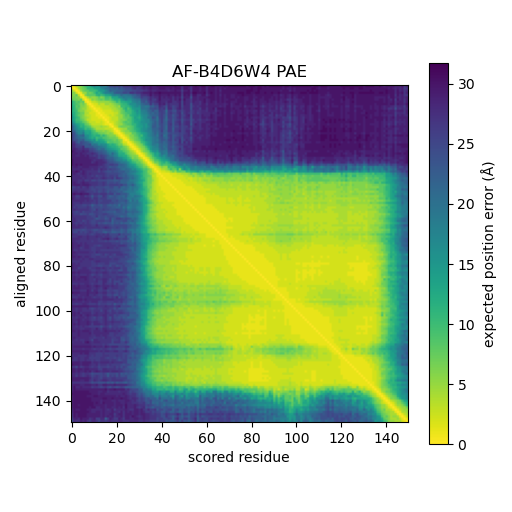69 108 ALA A C 1
ATOM 830 O O . ALA A 1 108 ? -8.663 -8.129 -4.172 1.00 96.69 108 ALA A O 1
ATOM 831 N N . ARG A 1 109 ? -7.661 -9.130 -5.920 1.00 96.06 109 ARG A N 1
ATOM 832 C CA . ARG A 1 109 ? -8.887 -9.738 -6.470 1.00 96.06 109 ARG A CA 1
ATOM 833 C C . ARG A 1 109 ? -9.463 -10.785 -5.527 1.00 96.06 109 ARG A C 1
ATOM 835 O O . ARG A 1 109 ? -10.655 -10.728 -5.241 1.00 96.06 109 ARG A O 1
ATOM 842 N N . ASP A 1 110 ? -8.627 -11.694 -5.033 1.00 96.19 110 ASP A N 1
ATOM 843 C CA . ASP A 1 110 ? -9.047 -12.754 -4.110 1.00 96.19 110 ASP A CA 1
ATOM 844 C C . ASP A 1 110 ? -9.607 -12.151 -2.817 1.00 96.19 110 ASP A C 1
ATOM 846 O O . ASP A 1 110 ? -10.681 -12.534 -2.351 1.00 96.19 110 ASP A O 1
ATOM 850 N N . TYR A 1 111 ? -8.925 -11.131 -2.288 1.00 97.12 111 TYR A N 1
ATOM 851 C CA . TYR A 1 111 ? -9.395 -10.373 -1.136 1.00 97.12 111 TYR A CA 1
ATOM 852 C C . TYR A 1 111 ? -10.746 -9.691 -1.405 1.00 97.12 111 TYR A C 1
ATOM 854 O O . TYR A 1 111 ? -11.675 -9.865 -0.623 1.00 97.12 111 TYR A O 1
ATOM 862 N N . ARG A 1 112 ? -10.904 -8.973 -2.527 1.00 96.06 112 ARG A N 1
ATOM 863 C CA . ARG A 1 112 ? -12.161 -8.294 -2.912 1.00 96.06 112 ARG A CA 1
ATOM 864 C C . ARG A 1 112 ? -13.311 -9.268 -3.181 1.00 96.06 112 ARG A C 1
ATOM 866 O O . ARG A 1 112 ? -14.465 -8.916 -2.953 1.00 96.06 112 ARG A O 1
ATOM 873 N N . ALA A 1 113 ? -13.013 -10.478 -3.652 1.00 95.25 113 ALA A N 1
ATOM 874 C CA . ALA A 1 113 ? -14.004 -11.535 -3.822 1.00 95.25 113 ALA A CA 1
ATOM 875 C C . ALA A 1 113 ? -14.502 -12.070 -2.469 1.00 95.25 113 ALA A C 1
ATOM 877 O O . ALA A 1 113 ? -15.693 -12.340 -2.321 1.00 95.25 113 ALA A O 1
ATOM 878 N N . ALA A 1 114 ? -13.610 -12.192 -1.479 1.00 97.12 114 ALA A N 1
ATOM 879 C CA . ALA A 1 114 ? -13.958 -12.618 -0.123 1.00 97.12 114 ALA A CA 1
ATOM 880 C C . ALA A 1 114 ? -14.620 -11.504 0.711 1.00 97.12 114 ALA A C 1
ATOM 882 O O . ALA A 1 114 ? -15.514 -11.780 1.512 1.00 97.12 114 ALA A O 1
ATOM 883 N N . TYR A 1 115 ? -14.202 -10.253 0.505 1.00 96.38 115 TYR A N 1
ATOM 884 C CA . TYR A 1 115 ? -14.647 -9.069 1.239 1.00 96.38 115 TYR A CA 1
ATOM 885 C C . TYR A 1 115 ? -15.039 -7.956 0.253 1.00 96.38 115 TYR A C 1
ATOM 887 O O . TYR A 1 115 ? -14.237 -7.060 -0.036 1.00 96.38 115 TYR A O 1
ATOM 895 N N . PRO A 1 116 ? -16.266 -8.005 -0.304 1.00 93.88 116 PRO A N 1
ATOM 896 C CA . PRO A 1 116 ? -16.732 -6.982 -1.229 1.00 93.88 116 PRO A CA 1
ATOM 897 C C . PRO A 1 116 ? -16.744 -5.604 -0.562 1.00 93.88 116 PRO A C 1
ATOM 899 O O . PRO A 1 116 ? -17.389 -5.400 0.465 1.00 93.88 116 PRO A O 1
ATOM 902 N N . HIS A 1 117 ? -16.052 -4.650 -1.174 1.00 92.00 117 HIS A N 1
ATOM 903 C CA . HIS A 1 117 ? -16.028 -3.254 -0.757 1.00 92.00 117 HIS A CA 1
ATOM 904 C C . HIS A 1 117 ? -16.133 -2.369 -1.993 1.00 92.00 117 HIS A C 1
ATOM 906 O O . HIS A 1 117 ? -15.611 -2.693 -3.063 1.00 92.00 117 HIS A O 1
ATOM 912 N N . GLN A 1 118 ? -16.837 -1.258 -1.827 1.00 89.38 118 GLN A N 1
ATOM 913 C CA . GLN A 1 118 ? -17.053 -0.261 -2.855 1.00 89.38 118 GLN A CA 1
ATOM 914 C C . GLN A 1 118 ? -16.721 1.096 -2.253 1.00 89.38 118 GLN A C 1
ATOM 916 O O . GLN A 1 118 ? -17.273 1.460 -1.216 1.00 89.38 118 GLN A O 1
ATOM 921 N N . SER A 1 119 ? -15.829 1.836 -2.907 1.00 88.94 119 SER A N 1
ATOM 922 C CA . SER A 1 119 ? -15.474 3.181 -2.478 1.00 88.94 119 SER A CA 1
ATOM 923 C C . SER A 1 119 ? -16.713 4.084 -2.531 1.00 88.94 119 SER A C 1
ATOM 925 O O . SER A 1 119 ? -17.464 4.057 -3.510 1.00 88.94 119 S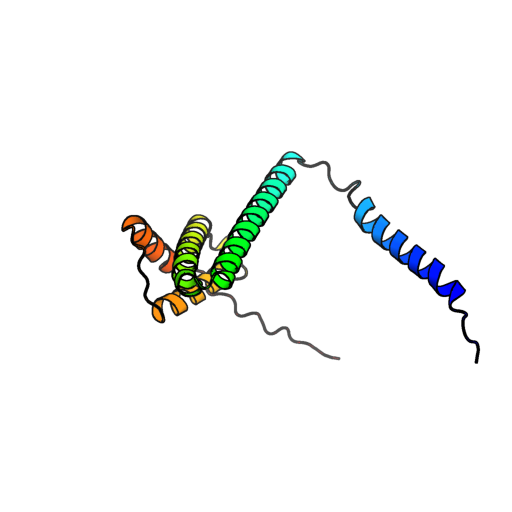ER A O 1
ATOM 927 N N . ASP A 1 120 ? -16.886 4.952 -1.533 1.00 90.00 120 ASP A N 1
ATOM 928 C CA . ASP A 1 120 ? -18.030 5.882 -1.455 1.00 90.00 120 ASP A CA 1
ATOM 929 C C . ASP A 1 120 ? -18.081 6.876 -2.626 1.00 90.00 120 ASP A C 1
ATOM 931 O O . ASP A 1 120 ? -19.102 7.500 -2.912 1.00 90.00 120 ASP A O 1
ATOM 935 N N . THR A 1 121 ? -16.952 7.043 -3.313 1.00 93.44 121 THR A N 1
ATOM 936 C CA . THR A 1 121 ? -16.804 7.956 -4.437 1.00 93.44 121 THR A CA 1
ATOM 937 C C . THR A 1 121 ? -16.964 7.198 -5.763 1.00 93.44 121 THR A C 1
ATOM 939 O O . THR A 1 121 ? -16.090 6.397 -6.102 1.00 93.44 121 THR A O 1
ATOM 942 N N . PRO A 1 122 ? -18.012 7.470 -6.572 1.00 94.38 122 PRO A N 1
ATOM 943 C CA . PRO A 1 122 ? -18.323 6.667 -7.760 1.00 94.38 122 PRO A CA 1
ATOM 944 C C . PRO A 1 122 ? -17.201 6.595 -8.800 1.00 94.38 122 PRO A C 1
ATOM 946 O O . PRO A 1 122 ? -17.002 5.555 -9.426 1.00 94.38 122 PRO A O 1
ATOM 949 N N . TRP A 1 123 ? -16.454 7.690 -8.987 1.00 94.25 123 TRP A N 1
ATOM 950 C CA . TRP A 1 123 ? -15.330 7.696 -9.923 1.00 94.25 123 TRP A CA 1
ATOM 951 C C . TRP A 1 123 ? -14.181 6.810 -9.423 1.00 94.25 123 TRP A C 1
ATOM 953 O O . TRP A 1 123 ? -13.627 6.059 -10.215 1.00 94.25 123 TRP A O 1
ATOM 963 N N . VAL A 1 124 ? -13.886 6.817 -8.116 1.00 93.38 124 VAL A N 1
ATOM 964 C CA . VAL A 1 124 ? -12.864 5.944 -7.512 1.00 93.38 124 VAL A CA 1
ATOM 965 C C . VAL A 1 124 ? -13.269 4.487 -7.674 1.00 93.38 124 VAL A C 1
ATOM 967 O O . VAL A 1 124 ? -12.481 3.697 -8.178 1.00 93.38 124 VAL A O 1
ATOM 970 N N . ALA A 1 125 ? -14.518 4.144 -7.345 1.00 94.50 125 ALA A N 1
ATOM 971 C CA . ALA A 1 125 ? -15.016 2.776 -7.467 1.00 94.50 125 ALA A CA 1
ATOM 972 C C . ALA A 1 125 ? -14.868 2.231 -8.901 1.00 94.50 125 ALA A C 1
ATOM 974 O O . ALA A 1 125 ? -14.440 1.092 -9.099 1.00 94.50 125 ALA A O 1
ATOM 975 N N . LYS A 1 126 ? -15.165 3.060 -9.912 1.00 96.00 126 LYS A N 1
ATOM 976 C CA . LYS A 1 126 ? -14.990 2.701 -11.326 1.00 96.00 126 LYS A CA 1
ATOM 977 C C . LYS A 1 126 ? -13.520 2.468 -11.686 1.00 96.00 126 LYS A C 1
ATOM 979 O O . LYS A 1 126 ? -13.204 1.477 -12.343 1.00 96.00 126 LYS A O 1
ATOM 984 N N . GLU A 1 127 ? -12.632 3.368 -11.274 1.00 96.62 127 GLU A N 1
ATOM 985 C CA . GLU A 1 127 ? -11.197 3.263 -11.559 1.00 96.62 127 GLU A CA 1
ATOM 986 C C . GLU A 1 127 ? -10.566 2.056 -10.843 1.00 96.62 127 GLU A C 1
ATOM 988 O O . GLU A 1 127 ? -9.768 1.335 -11.436 1.00 96.62 127 GLU A O 1
ATOM 993 N N . VAL A 1 128 ? -10.984 1.759 -9.608 1.00 96.38 128 VAL A N 1
ATOM 994 C CA . VAL A 1 128 ? -10.548 0.566 -8.862 1.00 96.38 128 VAL A CA 1
ATOM 995 C C . VAL A 1 128 ? -11.013 -0.707 -9.565 1.00 96.38 128 VAL A C 1
ATOM 997 O O . VAL A 1 128 ? -10.236 -1.649 -9.718 1.00 96.38 128 VAL A O 1
ATOM 1000 N N . GLN A 1 129 ? -12.254 -0.744 -10.056 1.00 95.62 129 GLN A N 1
ATOM 1001 C CA . GLN A 1 129 ? -12.741 -1.884 -10.831 1.00 95.62 129 GLN A CA 1
ATOM 1002 C C . GLN A 1 129 ? -11.938 -2.074 -12.127 1.00 95.62 129 GLN A C 1
ATOM 1004 O O . GLN A 1 129 ? -11.609 -3.206 -12.486 1.00 95.62 129 GLN A O 1
ATOM 1009 N N . ALA A 1 130 ? -11.580 -0.982 -12.809 1.00 95.19 130 ALA A N 1
ATOM 1010 C CA . ALA A 1 130 ? -10.719 -1.031 -13.988 1.00 95.19 130 ALA A CA 1
ATOM 1011 C C . ALA A 1 130 ? -9.300 -1.524 -13.645 1.00 95.19 130 ALA A C 1
ATOM 1013 O O . ALA A 1 130 ? -8.769 -2.381 -14.354 1.00 95.19 130 ALA A O 1
ATOM 1014 N N . ALA A 1 131 ? -8.721 -1.060 -12.532 1.00 95.50 131 ALA A N 1
ATOM 1015 C CA . ALA A 1 131 ? -7.428 -1.517 -12.023 1.00 95.50 131 ALA A CA 1
ATOM 1016 C C . ALA A 1 131 ? -7.441 -3.022 -11.713 1.00 95.50 131 ALA A C 1
ATOM 1018 O O . ALA A 1 131 ? -6.558 -3.764 -12.142 1.00 95.50 131 ALA A O 1
ATOM 1019 N N . LEU A 1 132 ? -8.489 -3.510 -11.045 1.00 94.19 132 LEU A N 1
ATOM 1020 C CA . LEU A 1 132 ? -8.670 -4.938 -10.781 1.00 94.19 132 LEU A CA 1
ATOM 1021 C C . LEU A 1 132 ? -8.889 -5.743 -12.067 1.00 94.19 132 LEU A C 1
ATOM 1023 O O . LEU A 1 132 ? -8.511 -6.910 -12.116 1.00 94.19 132 LEU A O 1
ATOM 1027 N N . ALA A 1 133 ? -9.441 -5.158 -13.128 1.00 94.38 133 ALA A N 1
ATOM 1028 C CA . ALA A 1 133 ? -9.612 -5.820 -14.423 1.00 94.38 133 ALA A CA 1
ATOM 1029 C C . ALA A 1 133 ? -8.342 -5.815 -15.299 1.00 94.38 133 ALA A C 1
ATOM 1031 O O . ALA A 1 133 ? -8.351 -6.382 -16.397 1.00 94.38 133 ALA A O 1
ATOM 1032 N N . LEU A 1 134 ? -7.251 -5.195 -14.838 1.00 92.19 134 LEU A N 1
ATOM 1033 C CA . LEU A 1 134 ? -6.030 -5.042 -15.618 1.00 92.19 134 LEU A CA 1
ATOM 1034 C C . LEU A 1 134 ? -5.415 -6.404 -15.978 1.00 92.19 134 LEU A C 1
ATOM 1036 O O . LEU A 1 134 ? -5.169 -7.257 -15.122 1.00 92.19 134 LEU A O 1
ATOM 1040 N N . LYS A 1 135 ? -5.167 -6.624 -17.272 1.00 88.50 135 LYS A N 1
ATOM 1041 C CA . LYS A 1 135 ? -4.538 -7.856 -17.758 1.00 88.50 135 LYS A CA 1
ATOM 1042 C C . LYS A 1 135 ? -3.051 -7.824 -17.428 1.00 88.50 135 LYS A C 1
ATOM 1044 O O . LYS A 1 135 ? -2.343 -6.936 -17.890 1.00 88.50 135 LYS A O 1
ATOM 1049 N N . THR A 1 136 ? -2.593 -8.809 -16.666 1.00 85.38 136 THR A N 1
ATOM 1050 C CA . THR A 1 136 ? -1.184 -8.960 -16.301 1.00 85.38 136 THR A CA 1
ATOM 1051 C C . THR A 1 136 ? -0.569 -10.149 -17.022 1.00 85.38 136 THR A C 1
ATOM 1053 O O . THR A 1 136 ? -1.277 -11.100 -17.365 1.00 85.38 136 THR A O 1
ATOM 1056 N N . GLN A 1 137 ? 0.748 -10.125 -17.233 1.00 78.25 137 GLN A N 1
ATOM 1057 C CA . GLN A 1 137 ? 1.458 -11.340 -17.629 1.00 78.25 137 GLN A CA 1
ATOM 1058 C C . GLN A 1 137 ? 1.258 -12.425 -16.557 1.00 78.25 137 GLN A C 1
ATOM 1060 O O . GLN A 1 137 ? 1.136 -12.101 -15.368 1.00 78.25 137 GLN A O 1
ATOM 1065 N N . PRO A 1 138 ? 1.163 -13.707 -16.950 1.00 68.75 138 PRO A N 1
ATOM 1066 C CA . PRO A 1 138 ? 1.148 -14.787 -15.979 1.00 68.75 138 PRO A CA 1
ATOM 1067 C C . PRO A 1 138 ? 2.452 -14.712 -15.187 1.00 68.75 138 PRO A C 1
ATOM 1069 O O . PRO A 1 138 ? 3.528 -14.712 -15.778 1.00 68.75 138 PRO A O 1
ATOM 1072 N N . ALA A 1 139 ? 2.357 -14.603 -13.860 1.00 62.34 139 ALA A N 1
ATOM 1073 C CA . ALA A 1 139 ? 3.539 -14.629 -13.013 1.00 62.34 139 ALA A CA 1
ATOM 1074 C C . ALA A 1 139 ? 4.275 -15.945 -13.290 1.00 62.34 139 ALA A C 1
ATOM 1076 O O . ALA A 1 139 ? 3.714 -17.015 -13.037 1.00 62.34 139 ALA A O 1
ATOM 1077 N N . GLU A 1 140 ? 5.492 -15.879 -13.840 1.00 59.88 140 GLU A N 1
ATOM 1078 C CA . GLU A 1 140 ? 6.328 -17.068 -13.965 1.00 59.88 140 GLU A CA 1
ATOM 1079 C C . GLU A 1 140 ? 6.452 -17.674 -12.568 1.00 59.88 140 GLU A C 1
ATOM 1081 O O . GLU A 1 140 ? 6.927 -17.039 -11.620 1.00 59.88 140 GLU A O 1
ATOM 1086 N N . SER A 1 141 ? 5.920 -18.888 -12.417 1.00 56.03 141 SER A N 1
ATOM 1087 C CA . SER A 1 141 ? 6.043 -19.631 -11.172 1.00 56.03 141 SER A CA 1
ATOM 1088 C C . SER A 1 141 ? 7.539 -19.762 -10.904 1.00 56.03 141 SER A C 1
ATOM 1090 O O . SER A 1 141 ? 8.234 -20.230 -11.809 1.00 56.03 141 SER A O 1
ATOM 1092 N N . PRO A 1 142 ? 8.053 -19.348 -9.727 1.00 58.72 142 PRO A N 1
ATOM 1093 C CA . PRO A 1 142 ? 9.484 -19.348 -9.468 1.00 58.72 142 PRO A CA 1
ATOM 1094 C C . PRO A 1 142 ? 10.007 -20.743 -9.783 1.00 58.72 142 PRO A C 1
ATOM 1096 O O . PRO A 1 142 ? 9.579 -21.725 -9.165 1.00 58.72 142 PRO A O 1
ATOM 1099 N N . ALA A 1 143 ? 10.840 -20.832 -10.822 1.00 56.88 143 ALA A N 1
ATOM 1100 C CA . ALA A 1 143 ? 11.442 -22.081 -11.240 1.00 56.88 143 ALA A CA 1
ATOM 1101 C C . ALA A 1 143 ? 12.080 -22.682 -9.990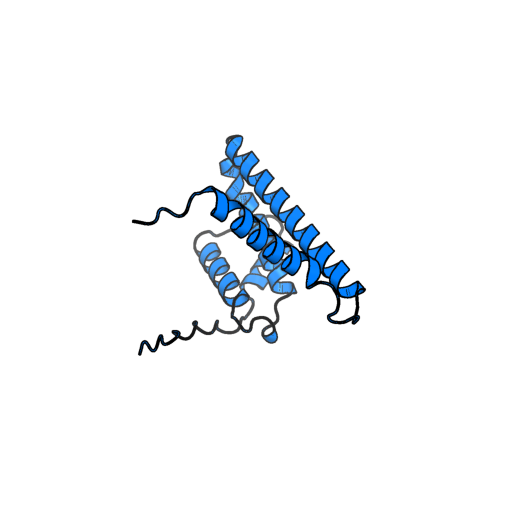 1.00 56.88 143 ALA A C 1
ATOM 1103 O O . ALA A 1 143 ? 12.885 -22.017 -9.338 1.00 56.88 143 ALA A O 1
ATOM 1104 N N . LYS A 1 144 ? 11.644 -23.889 -9.604 1.00 55.72 144 LYS A N 1
ATOM 1105 C CA . LYS A 1 144 ? 12.206 -24.618 -8.464 1.00 55.72 144 LYS A CA 1
ATOM 1106 C C . LYS A 1 144 ? 13.717 -24.596 -8.647 1.00 55.72 144 LYS A C 1
ATOM 1108 O O . LYS A 1 144 ? 14.215 -25.265 -9.549 1.00 55.72 144 LYS A O 1
ATOM 1113 N N . SER A 1 145 ? 14.422 -23.797 -7.848 1.00 57.56 145 SER A N 1
ATOM 1114 C CA . SER A 1 145 ? 15.875 -23.764 -7.862 1.00 57.56 145 SER A CA 1
ATOM 1115 C C . SER A 1 145 ? 16.317 -25.164 -7.479 1.00 57.56 145 SER A C 1
ATOM 1117 O O . SER A 1 145 ? 16.187 -25.568 -6.323 1.00 57.56 145 SER A O 1
ATOM 1119 N N . SER A 1 146 ? 16.735 -25.937 -8.473 1.00 55.44 146 SER A N 1
ATOM 1120 C CA . SER A 1 146 ? 17.327 -27.246 -8.295 1.00 55.44 146 SER A CA 1
ATOM 1121 C C . SER A 1 146 ? 18.609 -27.050 -7.498 1.00 55.44 146 SER A C 1
ATOM 1123 O O . SER A 1 146 ? 19.660 -26.734 -8.050 1.00 55.44 146 SER A O 1
ATOM 1125 N N . THR A 1 147 ? 18.502 -27.183 -6.179 1.00 60.28 147 THR A N 1
ATOM 112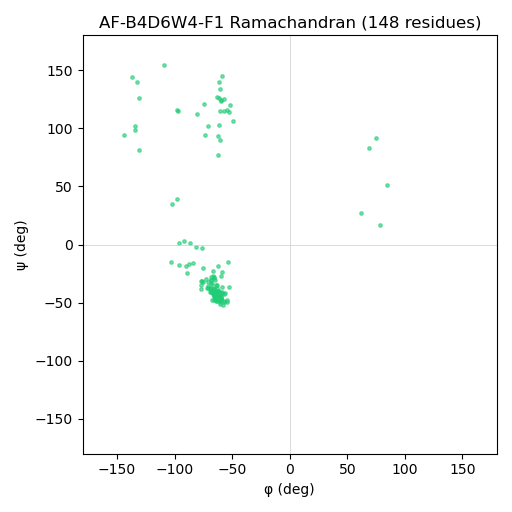6 C CA . THR A 1 147 ? 19.623 -27.491 -5.301 1.00 60.28 147 THR A CA 1
ATOM 1127 C C . THR A 1 147 ? 20.179 -28.836 -5.743 1.00 60.28 147 THR A C 1
ATOM 1129 O O . THR A 1 147 ? 19.726 -29.890 -5.302 1.00 60.28 147 THR A O 1
ATOM 1132 N N . THR A 1 148 ? 21.131 -28.787 -6.668 1.00 61.88 148 THR A N 1
ATOM 1133 C CA . THR A 1 148 ? 22.085 -29.865 -6.889 1.00 61.88 148 THR A CA 1
ATOM 1134 C C . THR A 1 148 ? 23.051 -29.803 -5.713 1.00 61.88 148 THR A C 1
ATOM 1136 O O . THR A 1 148 ? 23.956 -28.974 -5.681 1.00 61.88 148 THR A O 1
ATOM 1139 N N . SER A 1 149 ? 22.771 -30.598 -4.684 1.00 63.09 149 SER A N 1
ATOM 1140 C CA . SER A 1 149 ? 23.762 -30.943 -3.671 1.00 63.09 149 SER A CA 1
ATOM 1141 C C . SER A 1 149 ? 24.618 -32.066 -4.247 1.00 63.09 149 SER A C 1
ATOM 1143 O O . SER A 1 149 ? 24.103 -33.161 -4.467 1.00 63.09 149 SER A O 1
ATOM 1145 N N . GLU A 1 150 ? 25.886 -31.768 -4.518 1.00 64.44 150 GLU A N 1
ATOM 1146 C CA . GLU A 1 150 ? 26.966 -32.762 -4.578 1.00 64.44 150 GLU A CA 1
ATOM 1147 C C . GLU A 1 150 ? 27.721 -32.768 -3.246 1.00 64.44 150 GLU A C 1
ATOM 1149 O O . GLU A 1 150 ? 27.900 -31.667 -2.668 1.00 64.44 150 GLU A O 1
#